Protein AF-A0A087SVZ5-F1 (afdb_monomer_lite)

Foldseek 3Di:
DQPLDVVVVVVVVVVVVVPQVPDDDPDDDLPWFDDDDDDPVPDDPVRVVVRCSGRPD

Structure (mmCIF, N/CA/C/O backbone):
data_AF-A0A087SVZ5-F1
#
_entry.id   AF-A0A087SVZ5-F1
#
loop_
_atom_site.group_PDB
_atom_site.id
_atom_site.type_symbol
_atom_site.label_atom_id
_atom_site.label_alt_id
_atom_site.label_comp_id
_atom_site.label_asym_id
_atom_site.label_entity_id
_atom_site.label_seq_id
_atom_site.pdbx_PDB_ins_code
_atom_site.Cartn_x
_atom_site.Cartn_y
_atom_site.Cartn_z
_atom_site.occupancy
_atom_site.B_iso_or_equiv
_atom_site.auth_seq_id
_atom_site.auth_comp_id
_atom_site.auth_asym_id
_atom_site.auth_atom_id
_atom_site.pdbx_PDB_model_num
ATOM 1 N N . MET A 1 1 ? -7.249 3.554 -3.107 1.00 85.25 1 MET A N 1
ATOM 2 C CA . MET A 1 1 ? -6.250 3.091 -2.141 1.00 85.25 1 MET A CA 1
ATOM 3 C C . MET A 1 1 ? -5.035 2.634 -2.906 1.00 85.25 1 MET A C 1
ATOM 5 O O . MET A 1 1 ? -4.931 1.469 -3.282 1.00 85.25 1 MET A O 1
ATOM 9 N N . ASP A 1 2 ? -4.177 3.597 -3.183 1.00 96.19 2 ASP A N 1
ATOM 10 C CA . ASP A 1 2 ? -2.778 3.370 -3.496 1.00 96.19 2 ASP A CA 1
ATOM 11 C C . ASP A 1 2 ? -1.994 3.239 -2.181 1.00 96.19 2 ASP A C 1
ATOM 13 O O . ASP A 1 2 ? -2.190 4.031 -1.262 1.00 96.19 2 ASP A O 1
ATOM 17 N N . VAL A 1 3 ? -1.153 2.210 -2.061 1.00 96.50 3 VAL A N 1
ATOM 18 C CA . VAL A 1 3 ? -0.342 1.983 -0.852 1.00 96.50 3 VAL A CA 1
ATOM 19 C C . VAL A 1 3 ? 0.922 2.836 -0.834 1.00 96.50 3 VAL A C 1
ATOM 21 O O . VAL A 1 3 ? 1.566 2.905 0.204 1.00 96.50 3 VAL A O 1
ATOM 24 N N . THR A 1 4 ? 1.267 3.493 -1.947 1.00 97.00 4 THR A N 1
ATOM 25 C CA . THR A 1 4 ? 2.417 4.406 -2.007 1.00 97.00 4 THR A CA 1
ATOM 26 C C . THR A 1 4 ? 2.056 5.835 -1.604 1.00 97.00 4 THR A C 1
ATOM 28 O O . THR A 1 4 ? 2.939 6.680 -1.491 1.00 97.00 4 THR A O 1
ATOM 31 N N . GLU A 1 5 ? 0.766 6.126 -1.404 1.00 97.75 5 GLU A N 1
ATOM 32 C CA . GLU A 1 5 ? 0.249 7.464 -1.115 1.00 97.75 5 GLU A CA 1
ATOM 33 C C . GLU A 1 5 ? -0.278 7.534 0.331 1.00 97.75 5 GLU A C 1
ATOM 35 O O . GLU A 1 5 ? -1.336 6.972 0.635 1.00 97.75 5 GLU A O 1
ATOM 40 N N . PRO A 1 6 ? 0.413 8.241 1.249 1.00 95.94 6 PRO A N 1
A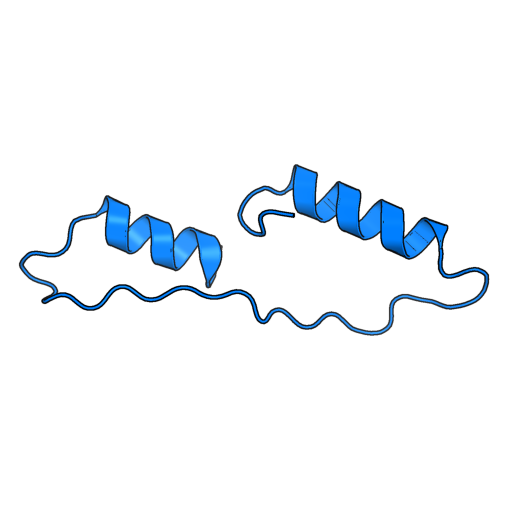TOM 41 C CA . PRO A 1 6 ? 0.032 8.288 2.663 1.00 95.94 6 PRO A CA 1
ATOM 42 C C . PRO A 1 6 ? -1.394 8.789 2.917 1.00 95.94 6 PRO A C 1
ATOM 44 O O . PRO A 1 6 ? -2.064 8.308 3.831 1.00 95.94 6 PRO A O 1
ATOM 47 N N . ASP A 1 7 ? -1.877 9.731 2.107 1.00 97.88 7 ASP A N 1
ATOM 48 C CA . ASP A 1 7 ? -3.231 10.277 2.234 1.00 97.88 7 ASP A CA 1
ATOM 49 C C . ASP A 1 7 ? -4.301 9.216 1.931 1.00 97.88 7 ASP A C 1
ATOM 51 O O . ASP A 1 7 ? -5.297 9.125 2.648 1.00 97.88 7 ASP A O 1
ATOM 55 N N . ASP A 1 8 ? -4.068 8.353 0.938 1.00 97.69 8 ASP A N 1
ATOM 56 C CA . ASP A 1 8 ? -4.974 7.253 0.588 1.00 97.69 8 ASP A CA 1
ATOM 57 C C . ASP A 1 8 ? -5.022 6.190 1.702 1.00 97.69 8 ASP A C 1
ATOM 59 O O . ASP A 1 8 ? -6.082 5.615 1.970 1.00 97.69 8 ASP A O 1
ATOM 63 N N . ILE A 1 9 ? -3.897 5.956 2.391 1.00 96.94 9 ILE A N 1
ATOM 64 C CA . ILE A 1 9 ? -3.819 5.064 3.559 1.00 96.94 9 ILE A CA 1
ATOM 65 C C . ILE A 1 9 ? -4.596 5.646 4.742 1.00 96.94 9 ILE A C 1
ATOM 67 O O . ILE A 1 9 ? -5.373 4.928 5.372 1.00 96.94 9 ILE A O 1
ATOM 71 N N . ASN A 1 10 ? -4.419 6.937 5.031 1.00 97.44 10 ASN A N 1
ATOM 72 C CA . ASN A 1 10 ? -5.118 7.608 6.127 1.00 97.44 10 ASN A CA 1
ATOM 73 C C . ASN A 1 10 ? -6.634 7.613 5.897 1.00 97.44 10 ASN A C 1
ATOM 75 O O . ASN A 1 10 ? -7.387 7.251 6.796 1.00 97.44 10 ASN A O 1
ATOM 79 N N . LEU A 1 11 ? -7.082 7.911 4.674 1.00 98.25 11 LEU A N 1
ATOM 80 C CA . LEU A 1 11 ? -8.502 7.854 4.316 1.00 98.25 11 LEU A CA 1
ATOM 81 C C . LEU A 1 11 ? -9.083 6.442 4.466 1.00 98.25 11 LEU A C 1
ATOM 83 O O . LEU A 1 11 ? -10.212 6.281 4.929 1.00 98.25 11 LEU A O 1
ATOM 87 N N . ALA A 1 12 ? -8.324 5.408 4.092 1.00 97.12 12 ALA A N 1
ATOM 88 C CA . ALA A 1 12 ? -8.747 4.024 4.280 1.00 97.12 12 ALA A CA 1
ATOM 89 C C . ALA A 1 12 ? -8.815 3.634 5.767 1.00 97.12 12 ALA A C 1
ATOM 91 O O . ALA A 1 12 ? -9.739 2.927 6.171 1.00 97.12 12 ALA A O 1
ATOM 92 N N . TYR A 1 13 ? -7.868 4.102 6.582 1.00 96.94 13 TYR A N 1
ATOM 93 C CA . TYR A 1 13 ? -7.883 3.905 8.030 1.00 96.94 13 TYR A CA 1
ATOM 94 C C . TYR A 1 13 ? -9.098 4.577 8.676 1.00 96.94 13 TYR A C 1
ATOM 96 O O . TYR A 1 13 ? -9.833 3.910 9.404 1.00 96.94 13 TYR A O 1
ATOM 104 N N . ASP A 1 14 ? -9.348 5.850 8.360 1.00 97.12 14 ASP A N 1
ATOM 105 C CA . ASP A 1 14 ? -10.490 6.607 8.877 1.00 97.12 14 ASP A CA 1
ATOM 106 C C . ASP A 1 14 ? -11.804 5.911 8.515 1.00 97.12 14 ASP A C 1
ATOM 108 O O . ASP A 1 14 ? -12.635 5.656 9.386 1.00 97.12 14 ASP A O 1
ATOM 112 N N . PHE A 1 15 ? -11.941 5.482 7.254 1.00 97.25 15 PHE A N 1
ATOM 113 C CA . PHE A 1 15 ? -13.091 4.704 6.808 1.00 97.25 15 PHE A CA 1
ATOM 114 C C . PHE A 1 15 ? -13.282 3.434 7.646 1.00 97.25 15 PHE A C 1
ATOM 116 O O . PHE A 1 15 ? -14.395 3.146 8.073 1.00 97.25 15 PHE A O 1
ATOM 123 N N . VAL A 1 16 ? -12.226 2.662 7.909 1.00 96.94 16 VAL A N 1
ATOM 124 C CA . VAL A 1 16 ? -12.350 1.438 8.715 1.00 96.94 16 VAL A CA 1
ATOM 125 C C . VAL A 1 16 ? -12.755 1.770 10.151 1.00 96.94 16 VAL A C 1
ATOM 127 O O . VAL A 1 16 ? -13.702 1.175 10.658 1.00 96.94 16 VAL A O 1
ATOM 130 N N . VAL A 1 17 ? -12.093 2.730 10.798 1.00 96.06 17 VAL A N 1
ATOM 131 C CA . VAL A 1 17 ? -12.370 3.103 12.195 1.00 96.06 17 VAL A CA 1
ATOM 132 C C . VAL A 1 17 ? -13.796 3.619 12.379 1.00 96.06 17 VAL A C 1
ATOM 134 O O . VAL A 1 17 ? -14.454 3.236 13.345 1.00 96.06 17 VAL A O 1
ATOM 137 N N . GLU A 1 18 ? -14.310 4.411 11.437 1.00 96.88 18 GLU A N 1
ATOM 138 C CA . GLU A 1 18 ? -15.696 4.895 11.455 1.00 96.88 18 GLU A CA 1
ATOM 139 C C . GLU A 1 18 ? -16.743 3.766 11.390 1.00 96.88 18 GLU A C 1
ATOM 141 O O . GLU A 1 18 ? -17.881 3.967 11.813 1.00 96.88 18 GLU A O 1
ATOM 146 N N . HIS A 1 19 ? -16.373 2.575 10.903 1.00 97.00 19 HIS A N 1
ATOM 147 C CA . HIS A 1 19 ? -17.290 1.456 10.651 1.00 97.00 19 HIS A CA 1
ATOM 148 C C . HIS A 1 19 ? -17.072 0.239 11.569 1.00 97.00 19 HIS A C 1
ATOM 150 O O . HIS A 1 19 ? -17.670 -0.814 11.344 1.00 97.00 19 HIS A O 1
ATOM 156 N N . LEU A 1 20 ? -16.230 0.350 12.602 1.00 95.50 20 LEU A N 1
ATOM 157 C CA . LEU A 1 20 ? -15.950 -0.753 13.532 1.00 95.50 20 LEU A CA 1
ATOM 158 C C . LEU A 1 20 ? -16.911 -0.828 14.740 1.00 95.50 20 LEU A C 1
ATOM 160 O O . LEU A 1 20 ? -16.858 -1.808 15.488 1.00 95.50 20 LEU A O 1
ATOM 164 N N . ASP A 1 21 ? -17.826 0.133 14.912 1.00 93.69 21 ASP A N 1
ATOM 165 C CA . ASP A 1 21 ? -18.749 0.260 16.056 1.00 93.69 21 ASP A CA 1
ATOM 166 C C . ASP A 1 21 ? -18.025 0.216 17.421 1.00 93.69 21 ASP A C 1
ATOM 168 O O . ASP A 1 21 ? -17.411 1.193 17.842 1.00 93.69 21 ASP A O 1
ATOM 172 N N . GLN A 1 22 ? -18.120 -0.912 18.138 1.00 93.81 22 GLN A N 1
ATOM 173 C CA . GLN A 1 22 ? -17.449 -1.160 19.422 1.00 93.81 22 GLN A CA 1
ATOM 174 C C . GLN A 1 22 ? -16.197 -2.038 19.284 1.00 93.81 22 GLN A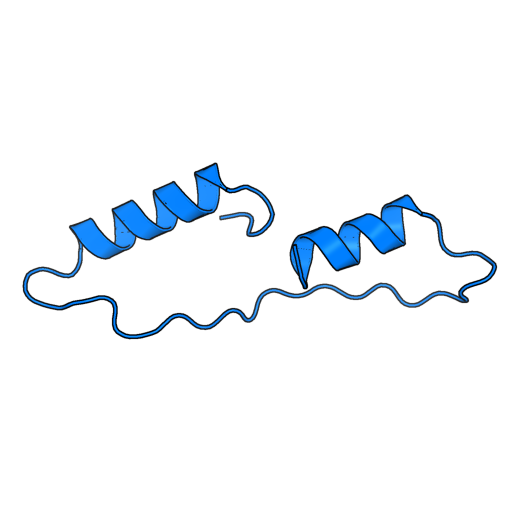 C 1
ATOM 176 O O . GLN A 1 22 ? -15.563 -2.360 20.288 1.00 93.81 22 GLN A O 1
ATOM 181 N N . ASN A 1 23 ? -15.871 -2.472 18.067 1.00 96.00 23 ASN A N 1
ATOM 182 C CA . ASN A 1 23 ? -14.699 -3.288 17.780 1.00 96.00 23 ASN A CA 1
ATOM 183 C C . ASN A 1 23 ? -13.471 -2.407 17.516 1.00 96.00 23 ASN A C 1
ATOM 185 O O . ASN A 1 23 ? -13.576 -1.203 17.294 1.00 96.00 23 ASN A O 1
ATOM 189 N N . GLU A 1 24 ? -12.296 -3.031 17.503 1.00 95.69 24 GLU A N 1
ATOM 190 C CA . GLU A 1 24 ? -11.021 -2.380 17.202 1.00 95.69 24 GLU A CA 1
ATOM 191 C C . GLU A 1 24 ? -10.344 -3.007 15.978 1.00 95.69 24 GLU A C 1
ATOM 193 O O . GLU A 1 24 ? -10.550 -4.184 15.657 1.00 95.69 24 GLU A O 1
ATOM 198 N N . LEU A 1 25 ? -9.504 -2.224 15.296 1.00 96.38 25 LEU A N 1
ATOM 199 C CA . LEU A 1 25 ? -8.644 -2.732 14.234 1.00 96.38 25 LEU A CA 1
ATOM 200 C C . LEU A 1 25 ? -7.488 -3.518 14.864 1.00 96.38 25 LEU A C 1
ATOM 202 O O . LEU A 1 25 ? -6.484 -2.951 15.284 1.00 96.38 25 LEU A O 1
ATOM 206 N N . TRP A 1 26 ? -7.643 -4.836 14.938 1.00 96.38 26 TRP A N 1
ATOM 207 C CA . TRP A 1 26 ? -6.674 -5.719 15.595 1.00 96.38 26 TRP A CA 1
ATOM 208 C C . TRP A 1 26 ? -5.464 -6.078 14.714 1.00 96.38 26 TRP A C 1
ATOM 210 O O . TRP A 1 26 ? -4.374 -6.332 15.231 1.00 96.38 26 TRP A O 1
ATOM 220 N N . ALA A 1 27 ? -5.634 -6.127 13.391 1.00 97.00 27 ALA A N 1
ATOM 221 C CA . ALA A 1 27 ? -4.587 -6.572 12.480 1.00 97.00 27 ALA A CA 1
ATOM 222 C C . ALA A 1 27 ? -4.669 -5.881 11.117 1.00 97.00 27 ALA A C 1
ATOM 224 O O . ALA A 1 27 ? -5.749 -5.538 10.639 1.00 97.00 27 ALA A O 1
ATOM 225 N N . VAL A 1 28 ? -3.508 -5.752 10.473 1.00 96.44 28 VAL A N 1
ATOM 226 C CA . VAL A 1 28 ? -3.351 -5.277 9.095 1.00 96.44 28 VAL A CA 1
ATOM 227 C C . VAL A 1 28 ? -2.543 -6.313 8.321 1.00 96.44 28 VAL A C 1
ATOM 229 O O . VAL A 1 28 ? -1.561 -6.852 8.833 1.00 96.44 28 VAL A O 1
ATOM 232 N N . ILE A 1 29 ? -2.958 -6.601 7.088 1.00 96.88 29 ILE A N 1
ATOM 233 C CA . ILE A 1 29 ? -2.243 -7.505 6.186 1.00 96.88 29 ILE A CA 1
ATOM 234 C C . ILE A 1 29 ? -1.655 -6.675 5.042 1.00 96.88 29 ILE A C 1
ATOM 236 O O . ILE A 1 29 ? -2.344 -6.370 4.069 1.00 96.88 29 ILE A O 1
ATOM 240 N N . ASN A 1 30 ? -0.368 -6.344 5.142 1.00 95.94 30 ASN A N 1
ATOM 241 C CA . ASN A 1 30 ? 0.370 -5.677 4.068 1.00 95.94 30 ASN A CA 1
ATOM 242 C C . ASN A 1 30 ? 0.728 -6.700 2.981 1.00 95.94 30 ASN A C 1
ATOM 244 O O . ASN A 1 30 ? 1.773 -7.342 3.043 1.00 95.94 30 ASN A O 1
ATOM 248 N N . ASN A 1 31 ? -0.178 -6.896 2.022 1.00 96.81 31 ASN A N 1
ATOM 249 C CA . ASN A 1 31 ? -0.033 -7.874 0.933 1.00 96.81 31 ASN A CA 1
ATOM 250 C C . ASN A 1 31 ? 0.039 -7.226 -0.46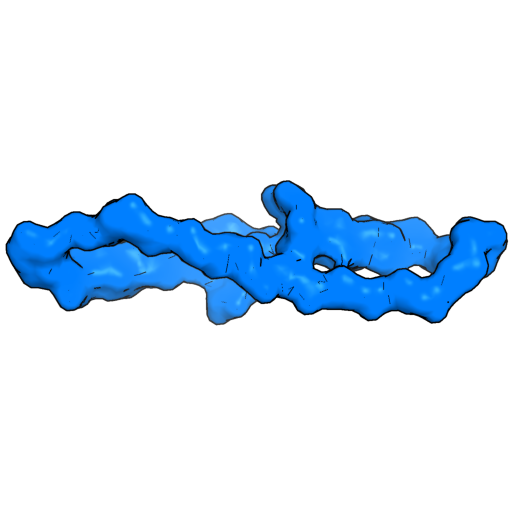3 1.00 96.81 31 ASN A C 1
ATOM 252 O O . ASN A 1 31 ? -0.013 -7.925 -1.474 1.00 96.81 31 ASN A O 1
ATOM 256 N N . ALA A 1 32 ? 0.113 -5.897 -0.541 1.00 97.69 32 ALA A N 1
ATOM 257 C CA . ALA A 1 32 ? 0.380 -5.230 -1.807 1.00 97.69 32 ALA A CA 1
ATOM 258 C C . ALA A 1 32 ? 1.820 -5.524 -2.249 1.00 97.69 32 ALA A C 1
ATOM 260 O O . ALA A 1 32 ? 2.738 -5.562 -1.430 1.00 97.69 32 ALA A O 1
ATOM 261 N N . GLY A 1 33 ? 2.004 -5.760 -3.544 1.00 97.50 33 GLY A N 1
ATOM 262 C CA . GLY A 1 33 ? 3.326 -5.967 -4.103 1.00 97.50 33 GLY A CA 1
ATOM 263 C C . GLY A 1 33 ? 3.311 -6.055 -5.621 1.00 97.50 33 GLY A C 1
ATOM 264 O O . GLY A 1 33 ? 2.400 -6.636 -6.214 1.00 97.50 33 GLY A O 1
ATOM 265 N N . ILE A 1 34 ? 4.344 -5.501 -6.245 1.00 97.94 34 ILE A N 1
ATOM 266 C CA . ILE A 1 34 ? 4.622 -5.616 -7.677 1.00 97.94 34 ILE A CA 1
ATOM 267 C C . ILE A 1 34 ? 5.999 -6.236 -7.912 1.00 97.94 34 ILE A C 1
ATOM 269 O O . ILE A 1 34 ? 6.843 -6.313 -7.018 1.00 97.94 34 ILE A O 1
ATOM 273 N N . GLY A 1 35 ? 6.236 -6.694 -9.137 1.00 96.31 35 GLY A N 1
ATOM 274 C CA . GLY A 1 35 ? 7.522 -7.240 -9.543 1.00 96.31 35 GLY A CA 1
ATOM 275 C C . GLY A 1 35 ? 7.935 -6.714 -10.904 1.00 96.31 35 GLY A C 1
ATOM 276 O O . GLY A 1 35 ? 7.115 -6.602 -11.814 1.00 96.31 35 GLY A O 1
ATOM 277 N N . ASN A 1 36 ? 9.228 -6.446 -11.048 1.00 94.94 36 ASN A N 1
ATOM 278 C CA . ASN A 1 36 ? 9.860 -6.178 -12.329 1.00 94.94 36 ASN A CA 1
ATOM 279 C C . ASN A 1 36 ? 10.927 -7.249 -12.576 1.00 94.94 36 ASN A C 1
ATOM 281 O O . ASN A 1 36 ? 11.777 -7.489 -11.718 1.00 94.94 36 ASN A O 1
ATOM 285 N N . VAL A 1 37 ? 10.863 -7.917 -13.729 1.00 94.44 37 VAL A N 1
ATOM 286 C CA . VAL A 1 37 ? 11.839 -8.943 -14.110 1.00 94.44 37 VAL A CA 1
ATOM 287 C C . VAL A 1 37 ? 12.681 -8.399 -15.252 1.00 94.44 37 VAL A C 1
ATOM 289 O O . VAL A 1 37 ? 12.241 -8.344 -16.398 1.00 94.44 37 VAL A O 1
ATOM 292 N N . SER A 1 38 ? 13.905 -8.007 -14.921 1.00 94.00 38 SER A N 1
ATOM 293 C CA . SER A 1 38 ? 14.902 -7.534 -15.871 1.00 94.00 38 SER A CA 1
ATOM 294 C C . SER A 1 38 ? 16.298 -7.863 -15.356 1.00 94.00 38 SER A C 1
ATOM 296 O O . SER A 1 38 ? 16.491 -8.145 -14.171 1.00 94.00 38 SER A O 1
ATOM 298 N N . HIS A 1 39 ? 17.281 -7.832 -16.247 1.00 97.25 39 HIS A N 1
ATOM 299 C CA . HIS A 1 39 ? 18.668 -7.930 -15.831 1.00 97.25 39 HIS A CA 1
ATOM 300 C C . HIS A 1 39 ? 19.109 -6.624 -15.153 1.00 97.25 39 HIS A C 1
ATOM 302 O O . HIS A 1 39 ? 18.745 -5.530 -15.594 1.00 97.25 39 HIS A O 1
ATOM 308 N N . ILE A 1 40 ? 19.899 -6.734 -14.081 1.00 94.94 40 ILE A N 1
ATOM 309 C CA . ILE A 1 40 ? 20.296 -5.581 -13.258 1.00 94.94 40 ILE A CA 1
ATOM 310 C C . ILE A 1 40 ? 21.087 -4.540 -14.063 1.00 94.94 40 ILE A C 1
ATOM 312 O O . ILE A 1 40 ? 21.021 -3.351 -13.778 1.00 94.94 40 ILE A O 1
ATOM 316 N N . GLU A 1 41 ? 21.800 -4.970 -15.102 1.00 96.62 41 GLU A N 1
ATOM 317 C CA . GLU A 1 41 ? 22.596 -4.105 -15.969 1.00 96.62 41 GLU A CA 1
ATOM 318 C C . GLU A 1 41 ? 21.773 -3.242 -16.941 1.00 96.62 41 GLU A C 1
ATOM 320 O O . GLU A 1 41 ? 22.311 -2.278 -17.483 1.00 96.62 41 GLU A O 1
ATOM 325 N N . ILE A 1 42 ? 20.494 -3.566 -17.176 1.00 96.69 42 ILE A N 1
ATOM 326 C CA . ILE A 1 42 ? 19.625 -2.846 -18.130 1.00 96.69 42 ILE A CA 1
ATOM 327 C C . ILE A 1 42 ? 18.336 -2.303 -17.505 1.00 96.69 42 ILE A C 1
ATOM 329 O O . ILE A 1 42 ? 17.592 -1.587 -18.177 1.00 96.69 42 ILE A O 1
ATOM 333 N N . VAL A 1 43 ? 18.028 -2.653 -16.255 1.00 97.38 43 VAL A N 1
ATOM 334 C CA . VAL A 1 43 ? 1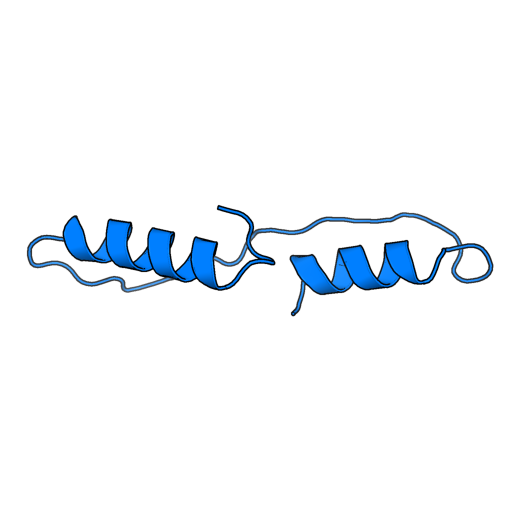6.846 -2.124 -15.569 1.00 97.38 43 VAL A CA 1
ATOM 335 C C . VAL A 1 43 ? 16.998 -0.618 -15.343 1.00 97.38 43 VAL A C 1
ATOM 337 O O . VAL A 1 43 ? 18.081 -0.110 -15.052 1.00 97.38 43 VAL A O 1
ATOM 340 N N . THR A 1 44 ? 15.899 0.117 -15.495 1.00 97.56 44 THR A N 1
ATOM 341 C CA . THR A 1 44 ? 15.895 1.555 -15.216 1.00 97.56 44 THR A CA 1
ATOM 342 C C . THR A 1 44 ? 15.812 1.807 -13.714 1.00 97.56 44 THR A C 1
ATOM 344 O O . THR A 1 44 ? 15.182 1.037 -12.988 1.00 97.56 44 THR A O 1
ATOM 347 N N . MET A 1 45 ? 16.397 2.912 -13.245 1.00 97.31 45 MET A N 1
ATOM 348 C CA . MET A 1 45 ? 16.275 3.305 -11.836 1.00 97.31 45 MET A CA 1
ATOM 349 C C . MET A 1 45 ? 14.817 3.538 -11.439 1.00 97.31 45 MET A C 1
ATOM 351 O O . MET A 1 45 ? 14.410 3.058 -10.391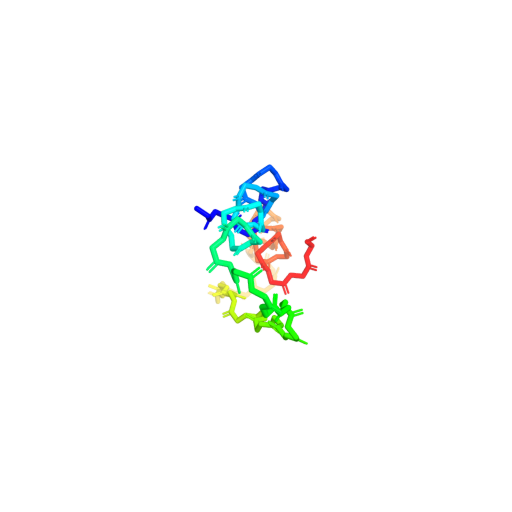 1.00 97.31 45 MET A O 1
ATOM 355 N N . SER A 1 46 ? 14.004 4.136 -12.314 1.00 97.50 46 SER A N 1
ATOM 356 C CA . SER A 1 46 ? 12.574 4.326 -12.052 1.00 97.50 46 SER A CA 1
ATOM 357 C C . SER A 1 46 ? 11.831 3.004 -11.842 1.00 97.50 46 SER A C 1
ATOM 359 O O . SER A 1 46 ? 10.962 2.929 -10.988 1.00 97.50 46 SER A O 1
ATOM 361 N N . SER A 1 47 ? 12.187 1.939 -12.570 1.00 96.81 47 SER A N 1
ATOM 362 C CA . SER A 1 47 ? 11.590 0.612 -12.355 1.00 96.81 47 SER A CA 1
ATOM 363 C C . SER A 1 47 ? 12.004 -0.019 -11.025 1.00 96.81 47 SER A C 1
ATOM 365 O O . SER A 1 47 ? 11.230 -0.776 -10.448 1.00 96.81 47 SER A O 1
ATOM 367 N N . ILE A 1 48 ? 13.220 0.258 -10.545 1.00 96.88 48 ILE A N 1
ATOM 368 C CA . ILE A 1 48 ? 13.649 -0.173 -9.210 1.00 96.88 48 ILE A CA 1
ATOM 369 C C . ILE A 1 48 ? 12.871 0.620 -8.157 1.00 96.88 48 ILE A C 1
ATOM 371 O O . ILE A 1 48 ? 12.279 0.021 -7.265 1.00 96.88 48 ILE A O 1
ATOM 375 N N . GLU A 1 49 ? 12.843 1.947 -8.282 1.00 97.50 49 GLU A N 1
ATOM 376 C CA . GLU A 1 49 ? 12.130 2.849 -7.373 1.00 97.50 49 GLU A CA 1
ATOM 377 C C . GLU A 1 49 ? 10.650 2.483 -7.261 1.00 97.50 49 GLU A C 1
ATOM 379 O O . GLU A 1 49 ? 10.136 2.395 -6.156 1.00 97.50 49 GLU A O 1
ATOM 384 N N . GLU A 1 50 ? 9.985 2.171 -8.373 1.00 97.31 50 GLU A N 1
ATOM 385 C CA . GLU A 1 50 ? 8.580 1.753 -8.389 1.00 97.31 50 GLU A CA 1
ATOM 386 C C . GLU A 1 50 ? 8.341 0.489 -7.546 1.00 97.31 50 GLU A C 1
ATOM 388 O O . GLU A 1 50 ? 7.437 0.455 -6.712 1.00 97.31 50 GLU A O 1
ATOM 393 N N . VAL A 1 51 ? 9.188 -0.537 -7.699 1.00 97.94 51 VAL A N 1
ATOM 394 C CA . VAL A 1 51 ? 9.089 -1.771 -6.900 1.00 97.94 51 VAL A CA 1
ATOM 395 C C . VAL A 1 51 ? 9.312 -1.483 -5.415 1.00 97.94 51 VAL A C 1
ATOM 397 O O . VAL A 1 51 ? 8.623 -2.054 -4.573 1.00 97.94 51 VAL A O 1
ATOM 400 N N . PHE A 1 52 ? 10.253 -0.600 -5.077 1.00 97.56 52 PHE A N 1
ATOM 401 C CA . PHE A 1 52 ? 10.503 -0.209 -3.688 1.00 97.56 52 PHE A CA 1
ATOM 402 C C . PHE A 1 52 ? 9.359 0.620 -3.098 1.00 97.56 52 PHE A C 1
ATOM 404 O O . PHE A 1 52 ? 8.991 0.376 -1.951 1.00 97.56 52 PHE A O 1
ATOM 411 N N . ASN A 1 53 ? 8.777 1.531 -3.880 1.00 97.62 53 ASN A N 1
ATOM 412 C CA . ASN A 1 53 ? 7.657 2.368 -3.461 1.00 97.62 53 ASN A CA 1
ATOM 413 C C . ASN A 1 53 ? 6.430 1.538 -3.079 1.00 97.62 53 ASN A C 1
ATOM 415 O O . ASN A 1 53 ? 5.751 1.889 -2.132 1.00 97.62 53 ASN A O 1
ATOM 419 N N . VAL A 1 54 ? 6.145 0.438 -3.784 1.00 97.88 54 VAL A N 1
ATOM 420 C CA . VAL A 1 54 ? 4.980 -0.407 -3.460 1.00 97.88 54 VAL A CA 1
ATOM 421 C C . VAL A 1 54 ? 5.295 -1.458 -2.397 1.00 97.88 54 VAL A C 1
ATOM 423 O O . VAL A 1 54 ? 4.449 -1.768 -1.560 1.00 97.88 54 VAL A O 1
ATOM 426 N N . ASN A 1 55 ? 6.480 -2.069 -2.450 1.00 97.94 55 ASN A N 1
ATOM 427 C CA . ASN A 1 55 ? 6.751 -3.280 -1.674 1.00 97.94 55 ASN A CA 1
ATOM 428 C C . ASN A 1 55 ? 7.410 -3.009 -0.313 1.00 97.94 55 ASN A C 1
ATOM 430 O O . ASN A 1 55 ? 7.531 -3.949 0.478 1.00 97.94 55 ASN A O 1
ATOM 434 N N . LEU A 1 56 ? 7.919 -1.796 -0.063 1.00 96.12 56 LEU A N 1
ATOM 435 C CA . LEU A 1 56 ? 8.744 -1.517 1.118 1.00 96.12 56 LEU A CA 1
ATOM 436 C C . LEU A 1 56 ? 8.535 -0.136 1.748 1.00 96.12 56 LEU A C 1
ATOM 438 O O . LEU A 1 56 ? 8.505 -0.067 2.978 1.00 96.12 56 LEU A O 1
ATOM 442 N N . LEU A 1 57 ? 8.527 0.925 0.937 1.00 86.88 57 LEU A N 1
ATOM 443 C CA . LEU A 1 57 ? 8.469 2.317 1.401 1.00 86.88 57 LEU A CA 1
ATOM 444 C C . LEU A 1 57 ? 7.038 2.726 1.759 1.00 86.88 57 LEU A C 1
ATOM 446 O O . LEU A 1 57 ? 6.916 3.497 2.736 1.00 86.88 57 LEU A O 1
#

Organism: Stegodyphus mimosarum (NCBI:txid407821)

Radius of gyration: 15.85 Å; chains: 1; bounding box: 41×19×38 Å

InterPro domains:
  IPR002347 Short-chain dehydrogenase/reductase SDR [PF00106] (1-56)
  IPR036291 NAD(P)-binding domain superfamily [SSF51735] (1-57)

Seconda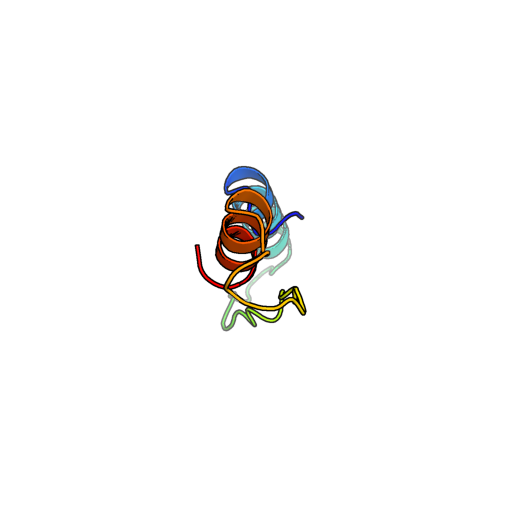ry structure (DSSP, 8-state):
--TT-HHHHHHHHHHHHHT-TT-----------------TTT--HHHHHHHHHHHT-

pLDDT: mean 96.34, std 2.22, range [85.25, 98.25]

Sequence (57 aa):
MDVTEPDDINLAYDFVVEHLDQNELWAVINNAGIGNVSHIEIVTMSSIEEVFNVNLL